Protein AF-A0A966FBR2-F1 (afdb_monomer_lite)

Secondary structure (DSSP, 8-state):
-----------------HHHHHHTT--SSEEEEEETTEEEEEE-----HHHHHHHHHHHH-SS-GGGS------S-SS---

Sequence (81 aa):
MVTREIEIVPKGDLVVGRQTLREAGLTGRLRLIVQKGEIRVVPESVLEPKKILENLAGCLGRESATEYDFQLKIGGLYEAR

Radius of gyration: 19.6 Å; chains: 1; bounding box: 42×20×53 Å

Foldseek 3Di:
DDPPDDPDDDPDDDDDDPVNCVVVVNDDDWDWDDDVPDIDIGHPPPPVVLVVLQVVVVVVHNDHSVVDPPVPCPDDPPDDD

pLDDT: mean 70.45, std 14.93, range [35.59, 90.38]

Structure (mmCIF, N/CA/C/O backbone):
data_AF-A0A966FBR2-F1
#
_entry.id   AF-A0A966FBR2-F1
#
loop_
_atom_site.group_PDB
_atom_site.id
_atom_site.type_symbol
_atom_site.label_atom_id
_atom_site.label_alt_id
_atom_site.label_comp_id
_atom_site.label_asym_id
_atom_site.label_entity_id
_atom_site.label_seq_id
_atom_site.pdbx_PDB_ins_code
_atom_site.Cartn_x
_atom_site.Cartn_y
_atom_site.Cartn_z
_atom_site.occupancy
_atom_site.B_iso_or_equiv
_atom_site.auth_seq_id
_atom_site.auth_comp_id
_atom_site.auth_asym_id
_atom_site.auth_atom_id
_atom_site.pdbx_PDB_model_num
ATOM 1 N N . MET A 1 1 ? 18.633 -2.450 26.529 1.00 42.47 1 MET A N 1
ATOM 2 C CA . MET A 1 1 ? 17.328 -1.910 26.090 1.00 42.47 1 MET A CA 1
ATOM 3 C C . MET A 1 1 ? 16.263 -2.904 26.508 1.00 42.47 1 MET A C 1
ATOM 5 O O . MET A 1 1 ? 16.412 -4.074 26.195 1.00 42.47 1 MET A O 1
ATOM 9 N N . VAL A 1 2 ? 15.270 -2.478 27.291 1.00 42.94 2 VAL A N 1
ATOM 10 C CA . VAL A 1 2 ? 14.188 -3.362 27.750 1.00 42.94 2 VAL A CA 1
ATOM 11 C C . VAL A 1 2 ? 13.112 -3.368 26.671 1.00 42.94 2 VAL A C 1
ATOM 13 O O . VAL A 1 2 ? 12.369 -2.398 26.533 1.00 42.94 2 VAL A O 1
ATOM 16 N N . THR A 1 3 ? 13.061 -4.432 25.878 1.00 49.62 3 THR A N 1
ATOM 17 C CA . THR A 1 3 ? 11.990 -4.665 24.908 1.00 49.62 3 THR A CA 1
ATOM 18 C C . THR A 1 3 ? 10.751 -5.070 25.700 1.00 49.62 3 THR A C 1
ATOM 20 O O . THR A 1 3 ? 10.682 -6.173 26.233 1.00 49.62 3 THR A O 1
ATOM 23 N N . ARG A 1 4 ? 9.801 -4.148 25.879 1.00 60.66 4 ARG A N 1
ATOM 24 C CA . ARG A 1 4 ? 8.491 -4.491 26.441 1.00 60.66 4 ARG A CA 1
ATOM 25 C C . ARG A 1 4 ? 7.688 -5.168 25.337 1.00 60.66 4 ARG A C 1
ATOM 27 O O . ARG A 1 4 ? 7.228 -4.488 24.424 1.00 60.66 4 ARG A O 1
ATOM 34 N N . GLU A 1 5 ? 7.557 -6.486 25.410 1.00 52.75 5 GLU A N 1
ATOM 35 C CA . GLU A 1 5 ? 6.584 -7.217 24.602 1.00 52.75 5 GLU A CA 1
ATOM 36 C C . GLU A 1 5 ? 5.186 -6.813 25.073 1.00 52.75 5 GLU A C 1
ATOM 38 O O . GLU A 1 5 ? 4.820 -6.994 26.234 1.00 52.75 5 GLU A O 1
ATOM 43 N N . ILE A 1 6 ? 4.437 -6.163 24.185 1.00 67.06 6 ILE A N 1
ATOM 44 C CA . ILE A 1 6 ? 3.040 -5.815 24.416 1.00 67.06 6 ILE A CA 1
ATOM 45 C C . ILE A 1 6 ? 2.230 -6.876 23.686 1.00 67.06 6 ILE A C 1
ATOM 47 O O . ILE A 1 6 ? 2.206 -6.902 22.456 1.00 67.06 6 ILE A O 1
ATOM 51 N N . GLU A 1 7 ? 1.570 -7.748 24.440 1.00 54.00 7 GLU A N 1
ATOM 52 C CA . GLU A 1 7 ? 0.555 -8.638 23.888 1.00 54.00 7 GLU A CA 1
ATOM 53 C C . GLU A 1 7 ? -0.653 -7.795 23.467 1.00 54.00 7 GLU A C 1
ATOM 55 O O . GLU A 1 7 ? -1.400 -7.263 24.292 1.00 54.00 7 GLU A O 1
ATOM 60 N N . ILE A 1 8 ? -0.817 -7.615 22.158 1.00 66.94 8 ILE A N 1
ATOM 61 C CA . ILE A 1 8 ? -1.978 -6.940 21.586 1.00 66.94 8 ILE A CA 1
ATOM 62 C C . ILE A 1 8 ? -2.992 -8.023 21.240 1.0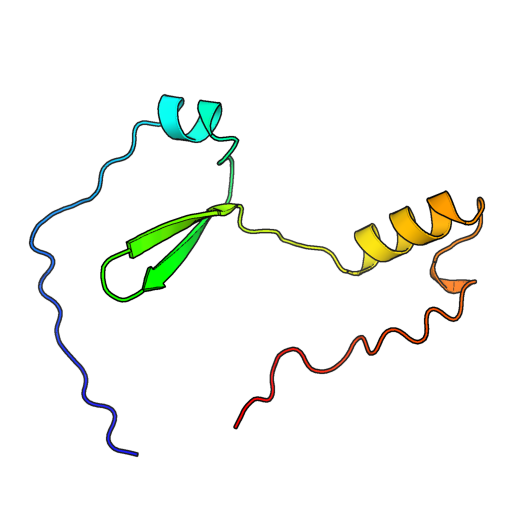0 66.94 8 ILE A C 1
ATOM 64 O O . ILE A 1 8 ? -2.826 -8.740 20.257 1.00 66.94 8 ILE A O 1
ATOM 68 N N . VAL A 1 9 ? -4.058 -8.122 22.032 1.00 71.88 9 VAL A N 1
ATOM 69 C CA . VAL A 1 9 ? -5.225 -8.934 21.675 1.00 71.88 9 VAL A CA 1
ATOM 70 C C . VAL A 1 9 ? -6.031 -8.153 20.627 1.00 71.88 9 VAL A C 1
ATOM 72 O O . VAL A 1 9 ? -6.560 -7.082 20.954 1.00 71.88 9 VAL A O 1
ATOM 75 N N . PRO A 1 10 ? -6.114 -8.615 19.365 1.00 66.25 10 PRO A N 1
ATOM 76 C CA . PRO A 1 10 ? -6.842 -7.896 18.329 1.00 66.25 10 PRO A CA 1
ATOM 77 C C . PRO A 1 10 ? -8.336 -7.869 18.670 1.00 66.25 10 PRO A C 1
ATOM 79 O O . PRO A 1 10 ? -8.957 -8.902 18.904 1.00 66.25 10 PRO A O 1
ATOM 82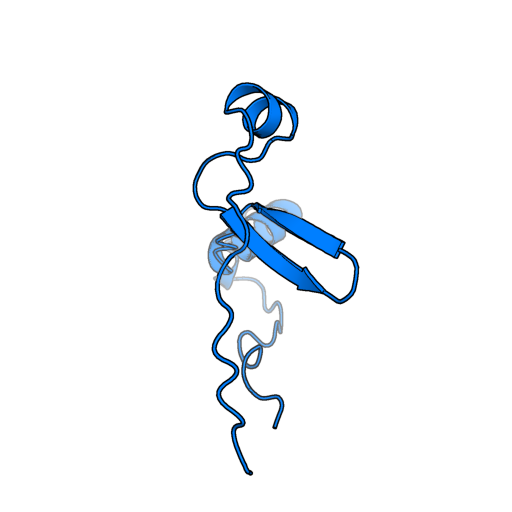 N N . LYS A 1 11 ? -8.923 -6.667 18.709 1.00 75.62 11 LYS A N 1
ATOM 83 C CA . LYS A 1 11 ? -10.362 -6.478 18.974 1.00 75.62 11 LYS A CA 1
ATOM 84 C C . LYS A 1 11 ? -11.249 -6.757 17.755 1.00 75.62 11 LYS A C 1
ATOM 86 O O . LYS A 1 11 ? -12.467 -6.781 17.896 1.00 75.62 11 LYS A O 1
ATOM 91 N N . GLY A 1 12 ? -10.657 -6.930 16.578 1.00 76.31 12 GLY A N 1
ATOM 92 C CA . GLY A 1 12 ? -11.366 -7.210 15.337 1.00 76.31 12 GLY A CA 1
ATOM 93 C C . GLY A 1 12 ? -10.456 -7.105 14.119 1.00 76.31 12 GLY A C 1
ATOM 94 O O . GLY A 1 12 ? -9.286 -6.737 14.241 1.00 76.31 12 GLY A O 1
ATOM 95 N N . ASP A 1 13 ? -11.036 -7.392 12.958 1.00 81.19 13 ASP A N 1
ATOM 96 C CA . ASP A 1 13 ? -10.351 -7.396 11.669 1.00 81.19 13 ASP A CA 1
ATOM 97 C C . ASP A 1 13 ? -10.744 -6.177 10.826 1.00 81.19 13 ASP A C 1
ATOM 99 O O . ASP A 1 13 ? -11.913 -5.786 10.769 1.00 81.19 13 ASP A O 1
ATOM 103 N N . LEU A 1 14 ? -9.771 -5.594 10.121 1.00 78.50 14 LEU A N 1
ATOM 104 C CA . LEU A 1 14 ? -10.033 -4.603 9.078 1.00 78.50 14 LEU A CA 1
ATOM 105 C C . LEU A 1 14 ? -10.174 -5.321 7.734 1.00 78.50 14 LEU A C 1
ATOM 107 O O . LEU A 1 14 ? -9.183 -5.696 7.109 1.00 78.50 14 LEU A O 1
ATOM 111 N N . VAL A 1 15 ? -11.412 -5.490 7.277 1.00 84.00 15 VAL A N 1
ATOM 112 C CA . VAL A 1 15 ? -11.705 -6.095 5.973 1.00 84.00 15 VAL A CA 1
ATOM 113 C C . VAL A 1 15 ? -11.890 -4.993 4.936 1.00 84.00 15 VAL A C 1
ATOM 115 O O . VAL A 1 15 ? -12.823 -4.197 5.022 1.00 84.00 15 VAL A O 1
ATOM 118 N N . VAL A 1 16 ? -11.011 -4.954 3.933 1.00 84.12 16 VAL A N 1
ATOM 119 C CA . VAL A 1 16 ? -11.110 -4.014 2.807 1.00 84.12 16 VAL A CA 1
ATOM 120 C C . VAL A 1 16 ? -11.560 -4.761 1.559 1.00 84.12 16 VAL A C 1
ATOM 122 O O . VAL A 1 16 ? -10.977 -5.776 1.174 1.00 84.12 16 VAL A O 1
ATOM 125 N N . GLY A 1 17 ? -12.602 -4.251 0.903 1.00 88.50 17 GLY A N 1
ATOM 126 C CA . GLY A 1 17 ? -13.115 -4.834 -0.330 1.00 88.50 17 GLY A CA 1
ATOM 127 C C . GLY A 1 17 ? -12.072 -4.815 -1.449 1.00 88.50 17 GLY A C 1
ATOM 128 O O . GLY A 1 17 ? -11.418 -3.803 -1.703 1.00 88.50 17 GLY A O 1
ATOM 129 N N . ARG A 1 18 ? -11.960 -5.925 -2.190 1.00 87.25 18 ARG A N 1
ATOM 130 C CA . ARG A 1 18 ? -11.035 -6.041 -3.333 1.00 87.25 18 ARG A CA 1
ATOM 131 C C . ARG A 1 18 ? -11.250 -4.946 -4.382 1.00 87.25 18 ARG A C 1
ATOM 133 O O . ARG A 1 18 ? -10.296 -4.501 -5.009 1.00 87.25 18 ARG A O 1
ATOM 140 N N . GLN A 1 19 ? -12.499 -4.527 -4.586 1.00 90.38 19 GLN A N 1
ATOM 141 C CA . GLN A 1 19 ? -12.829 -3.460 -5.528 1.00 90.38 19 GLN A CA 1
ATOM 142 C C . GLN A 1 19 ? -12.266 -2.106 -5.077 1.00 90.38 19 GLN A C 1
ATOM 144 O O . GLN A 1 19 ? -11.628 -1.439 -5.883 1.00 90.38 19 GLN A O 1
ATOM 149 N N . THR A 1 20 ? -12.398 -1.766 -3.793 1.00 90.38 20 THR A N 1
ATOM 150 C CA . THR A 1 20 ? -11.819 -0.552 -3.200 1.00 90.38 20 THR A CA 1
ATOM 151 C C . THR A 1 20 ? -10.300 -0.522 -3.355 1.00 90.38 20 THR A C 1
ATOM 153 O O . THR A 1 20 ? -9.740 0.492 -3.758 1.00 90.38 20 THR A O 1
ATOM 156 N N . LEU A 1 21 ? -9.626 -1.651 -3.108 1.00 88.12 21 LEU A N 1
ATOM 157 C CA . LEU A 1 21 ? -8.181 -1.764 -3.328 1.00 88.12 21 LEU A CA 1
ATOM 158 C C . LEU A 1 21 ? -7.812 -1.544 -4.801 1.00 88.12 21 LEU A C 1
ATOM 160 O O . LEU A 1 21 ? -6.872 -0.814 -5.102 1.00 88.12 21 LEU A O 1
ATOM 164 N N . ARG A 1 22 ? -8.580 -2.124 -5.731 1.00 87.69 22 ARG A N 1
ATOM 165 C CA . ARG A 1 22 ? -8.353 -1.964 -7.173 1.00 87.69 22 ARG A CA 1
ATOM 166 C C . ARG A 1 22 ? -8.547 -0.517 -7.632 1.00 87.69 22 ARG A C 1
ATOM 168 O O . ARG A 1 22 ? -7.723 -0.019 -8.388 1.00 87.69 22 ARG A O 1
ATOM 175 N N . GLU A 1 23 ? -9.613 0.141 -7.186 1.00 90.06 23 GLU A N 1
ATOM 176 C CA . GLU A 1 23 ? -9.905 1.549 -7.499 1.00 90.06 23 GLU A CA 1
ATOM 177 C C . GLU A 1 23 ? -8.830 2.491 -6.939 1.00 90.06 23 GLU A C 1
ATOM 179 O O . GLU A 1 23 ? -8.486 3.477 -7.583 1.00 90.06 23 GLU A O 1
ATOM 184 N N . ALA A 1 24 ? -8.227 2.138 -5.801 1.00 86.00 24 ALA A N 1
ATOM 185 C CA . ALA A 1 24 ? -7.094 2.851 -5.214 1.00 86.00 24 ALA A CA 1
ATOM 186 C C . ALA A 1 24 ? -5.728 2.512 -5.854 1.00 86.00 24 ALA A C 1
ATOM 188 O O . ALA A 1 24 ? -4.700 3.000 -5.387 1.00 86.00 24 ALA A O 1
ATOM 189 N N . GLY A 1 25 ? -5.676 1.650 -6.878 1.00 86.12 25 GLY A N 1
ATOM 190 C CA . GLY A 1 25 ? -4.417 1.198 -7.488 1.00 86.12 25 GLY A CA 1
ATOM 191 C C . GLY A 1 25 ? -3.554 0.314 -6.574 1.00 86.12 25 GLY A C 1
ATOM 192 O O . GLY A 1 25 ? -2.373 0.102 -6.840 1.00 86.12 25 GLY A O 1
ATOM 193 N N . LEU A 1 26 ? -4.129 -0.215 -5.492 1.00 87.25 26 LEU A N 1
ATOM 194 C CA . LEU A 1 26 ? -3.468 -1.081 -4.519 1.00 87.25 26 LEU A CA 1
ATOM 195 C C . LEU A 1 26 ? -3.620 -2.547 -4.943 1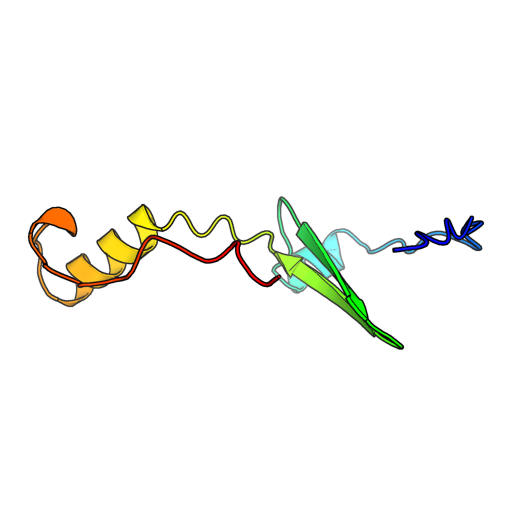.00 87.25 26 LEU A C 1
ATOM 197 O O . LEU A 1 26 ? -4.464 -3.285 -4.435 1.00 87.25 26 LEU A O 1
ATOM 201 N N . THR A 1 27 ? -2.799 -2.976 -5.899 1.00 81.69 27 THR A N 1
ATOM 202 C CA . THR A 1 27 ? -2.777 -4.360 -6.398 1.00 81.69 27 THR A CA 1
ATOM 203 C C . THR A 1 27 ? -1.471 -5.071 -6.054 1.00 81.69 27 THR A C 1
ATOM 205 O O . THR A 1 27 ? -0.404 -4.469 -6.131 1.00 81.69 27 THR A O 1
ATOM 208 N N . GLY A 1 28 ? -1.536 -6.375 -5.766 1.00 82.50 28 GLY A N 1
ATOM 209 C CA . GLY A 1 28 ? -0.351 -7.201 -5.517 1.00 82.50 28 GLY A CA 1
ATOM 210 C C . GLY A 1 28 ? 0.094 -7.177 -4.055 1.00 82.50 28 GLY A C 1
ATOM 211 O O . GLY A 1 28 ? -0.741 -7.234 -3.155 1.00 82.50 28 GLY A O 1
ATOM 212 N N . ARG A 1 29 ? 1.412 -7.149 -3.818 1.00 84.00 29 ARG A N 1
ATOM 213 C CA . ARG A 1 29 ? 1.955 -7.059 -2.458 1.00 84.00 29 ARG A CA 1
ATOM 214 C C . ARG A 1 29 ? 1.773 -5.642 -1.921 1.00 84.00 29 ARG A C 1
ATOM 216 O O . ARG A 1 29 ? 2.000 -4.664 -2.630 1.00 84.00 29 ARG A O 1
ATOM 223 N N . LEU A 1 30 ? 1.337 -5.545 -0.671 1.00 85.31 30 LEU A N 1
ATOM 224 C CA . LEU A 1 30 ? 1.023 -4.289 0.001 1.00 85.31 30 LEU A CA 1
ATOM 225 C C . LEU A 1 30 ? 1.898 -4.150 1.242 1.00 85.31 30 LEU A C 1
ATOM 227 O O . LEU A 1 30 ? 2.212 -5.137 1.906 1.00 85.31 30 LEU A O 1
ATOM 231 N N . ARG A 1 31 ? 2.253 -2.914 1.575 1.00 83.56 31 ARG A N 1
ATOM 232 C CA . ARG A 1 31 ? 2.940 -2.559 2.813 1.00 83.56 31 ARG A CA 1
ATOM 233 C C . ARG A 1 31 ? 1.986 -1.775 3.709 1.00 83.56 31 ARG A C 1
ATOM 235 O O . ARG A 1 31 ? 1.301 -0.858 3.255 1.00 83.56 31 ARG A O 1
ATOM 242 N N . LEU A 1 32 ? 1.969 -2.137 4.988 1.00 86.44 32 LEU A N 1
ATOM 243 C CA . LEU A 1 32 ? 1.202 -1.454 6.025 1.00 86.44 32 LEU A CA 1
ATOM 244 C C . LEU A 1 32 ? 2.137 -0.564 6.843 1.00 86.44 32 LEU A C 1
ATOM 246 O O . LEU A 1 32 ? 3.153 -1.030 7.355 1.00 86.44 32 LEU A O 1
ATOM 250 N N . ILE A 1 33 ? 1.792 0.715 6.963 1.00 83.88 33 ILE A N 1
ATOM 251 C CA . ILE A 1 33 ? 2.489 1.679 7.816 1.00 83.88 33 ILE A CA 1
ATOM 252 C C . ILE A 1 33 ? 1.528 2.056 8.940 1.00 83.88 33 ILE A C 1
ATOM 254 O O . ILE A 1 33 ? 0.476 2.645 8.690 1.00 83.88 33 ILE A O 1
ATOM 258 N N . VAL A 1 34 ? 1.888 1.703 10.173 1.00 84.94 34 VAL A N 1
ATOM 259 C CA . VAL A 1 34 ? 1.069 1.958 11.363 1.00 84.94 34 VAL A CA 1
ATOM 260 C C . VAL A 1 34 ? 1.686 3.110 12.149 1.00 84.94 34 VAL A C 1
ATOM 262 O O . VAL A 1 34 ? 2.835 3.028 12.581 1.00 84.94 34 VAL A O 1
ATOM 265 N N . GLN A 1 35 ? 0.924 4.187 12.325 1.00 83.19 35 GLN A N 1
ATOM 266 C CA . GLN A 1 35 ? 1.295 5.357 13.120 1.00 83.19 35 GLN A CA 1
ATOM 267 C C . GLN A 1 35 ? 0.195 5.666 14.140 1.00 83.19 35 GLN A C 1
ATOM 269 O O . GLN A 1 35 ? -0.911 5.126 14.098 1.00 83.19 35 GLN A O 1
ATOM 274 N N . LYS A 1 36 ? 0.494 6.534 15.110 1.00 84.88 36 LYS A N 1
ATOM 275 C CA . LYS A 1 36 ? -0.492 6.915 16.123 1.00 84.88 36 LYS A CA 1
ATOM 276 C C . LYS A 1 36 ? -1.666 7.643 15.454 1.00 84.88 36 LYS A C 1
ATOM 278 O O . LYS A 1 36 ? -1.505 8.768 15.001 1.00 84.88 36 LYS A O 1
ATOM 283 N N . GLY A 1 37 ? -2.840 7.011 15.453 1.00 85.50 37 GLY A N 1
ATOM 284 C CA . GLY A 1 37 ? -4.073 7.570 14.886 1.00 85.50 37 GLY A CA 1
ATOM 285 C C . GLY A 1 37 ? -4.266 7.330 13.386 1.00 85.50 37 GLY A C 1
ATOM 286 O O . GLY A 1 37 ? -5.284 7.757 12.853 1.00 85.50 37 GLY A O 1
ATOM 287 N N . GLU A 1 38 ? -3.344 6.634 12.714 1.00 86.38 38 GLU A N 1
ATOM 288 C CA . GLU A 1 38 ? -3.417 6.419 11.267 1.00 86.38 38 GLU A CA 1
ATOM 289 C C . GLU A 1 38 ? -2.844 5.052 10.859 1.00 86.38 38 GLU A C 1
ATOM 291 O O . GLU A 1 38 ? -1.780 4.634 11.322 1.00 86.38 38 GLU A O 1
ATOM 296 N N . ILE A 1 39 ? -3.536 4.368 9.943 1.00 86.06 39 ILE A N 1
ATOM 297 C CA . ILE A 1 39 ? -3.020 3.195 9.231 1.00 86.06 39 ILE A CA 1
ATOM 298 C C . ILE A 1 39 ? -2.996 3.539 7.747 1.00 86.06 39 ILE A C 1
ATOM 300 O O . ILE A 1 39 ? -4.035 3.833 7.157 1.00 86.06 39 ILE A O 1
ATOM 304 N N . ARG A 1 40 ? -1.815 3.471 7.133 1.00 87.69 40 ARG A N 1
ATOM 305 C CA . ARG A 1 40 ? -1.637 3.705 5.698 1.00 87.69 40 ARG A CA 1
ATOM 306 C C . ARG A 1 40 ? -1.338 2.389 4.999 1.00 87.69 40 ARG A C 1
ATOM 308 O O . ARG A 1 40 ? -0.401 1.681 5.366 1.00 87.69 40 ARG A O 1
ATOM 315 N N . VAL A 1 41 ? -2.122 2.090 3.970 1.00 87.81 41 VAL A N 1
ATOM 316 C CA . VAL A 1 41 ? -1.896 0.961 3.065 1.00 87.81 41 VAL A CA 1
ATOM 317 C C . VAL A 1 41 ? -1.262 1.512 1.799 1.00 87.81 41 VAL A C 1
ATOM 319 O O . VAL A 1 41 ? -1.840 2.377 1.145 1.00 87.81 41 VAL A O 1
ATOM 322 N N . VAL A 1 42 ? -0.066 1.041 1.463 1.00 87.69 42 VAL A N 1
ATOM 323 C CA . VAL A 1 42 ? 0.660 1.474 0.264 1.00 87.69 42 VAL A CA 1
ATOM 324 C C . VAL A 1 42 ? 1.059 0.260 -0.575 1.00 87.69 42 VAL A C 1
ATOM 326 O O . VAL A 1 42 ? 1.185 -0.840 -0.028 1.00 87.69 42 VAL A O 1
ATOM 329 N N . PRO A 1 43 ? 1.273 0.416 -1.893 1.00 85.00 43 PRO A N 1
ATOM 330 C CA . PRO A 1 43 ? 1.868 -0.645 -2.691 1.00 85.00 43 PRO A CA 1
ATOM 331 C C . PRO A 1 43 ? 3.222 -1.032 -2.095 1.00 85.00 43 PRO A C 1
ATOM 333 O O . PRO A 1 43 ? 4.005 -0.161 -1.704 1.00 85.00 43 PRO A O 1
ATOM 336 N N . GLU A 1 44 ? 3.527 -2.328 -2.037 1.00 80.06 44 GLU A N 1
ATOM 337 C CA . GLU A 1 44 ? 4.896 -2.758 -1.787 1.00 80.06 44 GLU A CA 1
ATOM 338 C C . GLU A 1 44 ? 5.705 -2.439 -3.044 1.00 80.06 44 GLU A C 1
ATOM 340 O O . GLU A 1 44 ? 5.762 -3.207 -4.004 1.00 80.06 44 GLU A O 1
ATOM 345 N N . SER A 1 45 ? 6.288 -1.245 -3.065 1.00 66.56 45 SER A N 1
ATOM 346 C CA . SER A 1 45 ? 7.180 -0.841 -4.131 1.00 66.56 45 SER A CA 1
ATOM 347 C C . SER A 1 45 ? 8.453 -1.677 -4.015 1.00 66.56 45 SER A C 1
ATOM 349 O O . SER A 1 45 ? 9.374 -1.330 -3.271 1.00 66.56 45 SER A O 1
ATOM 351 N N . VAL A 1 46 ? 8.513 -2.781 -4.761 1.00 58.50 46 VAL A N 1
ATOM 352 C CA . VAL A 1 46 ? 9.786 -3.386 -5.155 1.00 58.50 46 VAL A CA 1
ATOM 353 C C . VAL A 1 46 ? 10.394 -2.424 -6.171 1.00 58.50 46 VAL A C 1
ATOM 355 O O . VAL A 1 46 ? 10.297 -2.603 -7.383 1.00 58.50 46 VAL A O 1
ATOM 358 N N . LEU A 1 47 ? 10.915 -1.306 -5.670 1.00 56.84 47 LEU A N 1
ATOM 359 C CA . LEU A 1 47 ? 11.762 -0.424 -6.449 1.00 56.84 47 LEU A CA 1
ATOM 360 C C . LEU A 1 47 ? 13.034 -1.219 -6.694 1.00 56.84 47 LEU A C 1
ATOM 362 O O . LEU A 1 47 ? 13.935 -1.198 -5.865 1.00 56.84 47 LEU A O 1
ATOM 366 N N . GLU A 1 48 ? 13.063 -1.980 -7.787 1.00 61.12 48 GLU A N 1
ATOM 367 C CA . GLU A 1 48 ? 14.288 -2.571 -8.307 1.00 61.12 48 GLU A CA 1
ATOM 368 C C . GLU A 1 48 ? 15.198 -1.395 -8.663 1.00 61.12 48 GLU A C 1
ATOM 370 O O . GLU A 1 48 ? 14.930 -0.712 -9.659 1.00 61.12 48 GLU A O 1
ATOM 375 N N . PRO A 1 49 ? 16.241 -1.103 -7.864 1.00 65.06 49 PRO A N 1
ATOM 376 C CA . PRO A 1 49 ? 17.043 0.103 -8.053 1.00 65.06 49 PRO A CA 1
ATOM 377 C C . PRO A 1 49 ? 17.617 0.153 -9.471 1.00 65.06 49 PRO A C 1
ATOM 379 O O . PRO A 1 49 ? 17.659 1.205 -10.098 1.00 65.06 49 PRO A O 1
ATOM 382 N N . LYS A 1 50 ? 17.930 -1.025 -10.021 1.00 62.94 50 LYS A N 1
ATOM 383 C CA . LYS A 1 50 ? 18.372 -1.224 -11.398 1.00 62.94 50 LYS A CA 1
ATOM 384 C C . LYS A 1 50 ? 17.375 -0.707 -12.444 1.00 62.94 50 LYS A C 1
ATOM 386 O O . LYS A 1 50 ? 17.775 0.011 -13.348 1.00 62.94 50 LYS A O 1
ATOM 391 N N . LYS A 1 51 ? 16.081 -0.998 -12.293 1.00 68.44 51 LYS A N 1
ATOM 392 C CA . LYS A 1 51 ? 15.042 -0.570 -13.244 1.00 68.44 51 LYS A CA 1
ATOM 393 C C . LYS A 1 51 ? 14.829 0.946 -13.225 1.00 68.44 51 LYS A C 1
ATOM 395 O O . LYS A 1 51 ? 14.527 1.552 -14.247 1.00 68.44 51 LYS A O 1
ATOM 400 N N . ILE A 1 52 ? 14.992 1.568 -12.059 1.00 72.44 52 ILE A N 1
ATOM 401 C CA . ILE A 1 52 ? 14.932 3.029 -11.926 1.00 72.44 52 ILE A CA 1
ATOM 402 C C . ILE A 1 52 ? 16.131 3.666 -12.618 1.00 72.44 52 ILE A C 1
ATOM 404 O O . ILE A 1 52 ? 15.958 4.617 -13.372 1.00 72.44 52 ILE A O 1
ATOM 408 N N . LEU A 1 53 ? 17.325 3.122 -12.388 1.00 70.69 53 LEU A N 1
ATOM 409 C CA . LEU A 1 53 ? 18.549 3.590 -13.029 1.00 70.69 53 LEU A CA 1
ATOM 410 C C . LEU A 1 53 ? 18.472 3.466 -14.553 1.00 70.69 53 LEU A C 1
ATOM 412 O O . LEU A 1 53 ? 18.812 4.413 -15.251 1.00 70.69 53 LEU A O 1
ATOM 416 N N . GLU A 1 54 ? 17.961 2.348 -15.071 1.00 71.69 54 GLU A N 1
ATOM 417 C CA . GLU A 1 54 ? 17.740 2.147 -16.511 1.00 71.69 54 GLU A CA 1
ATOM 418 C C . GLU A 1 54 ? 16.746 3.161 -17.092 1.00 71.69 54 GLU A C 1
ATOM 420 O O . GLU A 1 54 ? 17.009 3.746 -18.139 1.00 71.69 54 GLU A O 1
ATOM 425 N N . ASN A 1 55 ? 15.639 3.440 -16.397 1.00 71.50 55 ASN A N 1
ATOM 426 C CA . ASN A 1 55 ? 14.685 4.460 -16.838 1.00 71.50 55 ASN A CA 1
ATOM 427 C C . ASN A 1 55 ? 15.296 5.870 -16.829 1.00 71.50 55 ASN A C 1
ATOM 429 O O . ASN A 1 55 ? 15.037 6.654 -17.737 1.00 71.50 55 ASN A O 1
ATOM 433 N N . LEU A 1 56 ? 16.100 6.203 -15.814 1.00 72.44 56 LEU A N 1
ATOM 434 C CA . LEU A 1 56 ? 16.782 7.497 -15.724 1.00 72.44 56 LEU A CA 1
ATOM 435 C C . LEU A 1 56 ? 17.831 7.656 -16.831 1.00 72.44 56 LEU A C 1
ATOM 437 O O . LEU A 1 56 ? 17.878 8.706 -17.468 1.00 72.44 56 LEU A O 1
ATOM 441 N N . ALA A 1 57 ? 18.613 6.610 -17.099 1.00 71.19 57 ALA A N 1
ATOM 442 C CA . ALA A 1 57 ? 19.558 6.560 -18.212 1.00 71.19 57 ALA A CA 1
ATOM 443 C C . ALA A 1 57 ? 18.845 6.730 -19.562 1.00 71.19 57 ALA A C 1
ATOM 445 O O . ALA A 1 57 ? 19.253 7.558 -20.371 1.00 71.19 57 ALA A O 1
ATOM 446 N N . GLY A 1 58 ? 17.709 6.050 -19.749 1.00 67.06 58 GLY A N 1
ATOM 447 C CA . GLY A 1 58 ? 16.862 6.167 -20.940 1.00 67.06 58 GLY A CA 1
ATOM 448 C C . GLY A 1 58 ? 16.295 7.573 -21.190 1.00 67.06 58 GLY A C 1
ATOM 449 O O . GLY A 1 58 ? 16.004 7.932 -22.329 1.00 67.06 58 GLY A O 1
ATOM 450 N N . CYS A 1 59 ? 16.139 8.387 -20.143 1.00 71.81 59 CYS A N 1
ATOM 451 C CA . CYS A 1 59 ? 15.738 9.791 -20.269 1.00 71.81 59 CYS A CA 1
ATOM 452 C C . CYS A 1 59 ? 16.905 10.719 -20.649 1.00 71.81 59 CYS A C 1
ATOM 454 O O . CYS A 1 59 ? 16.664 11.798 -21.190 1.00 71.81 59 CYS A O 1
ATOM 456 N N . LEU A 1 60 ? 18.147 10.325 -20.350 1.00 68.75 60 LEU A N 1
ATOM 457 C CA . LEU A 1 60 ? 19.369 11.082 -20.651 1.00 68.75 60 LEU A CA 1
ATOM 458 C C . LEU A 1 60 ? 19.974 10.701 -22.011 1.00 68.75 60 LEU A C 1
ATOM 460 O O . LEU A 1 60 ? 20.691 11.501 -22.609 1.00 68.75 60 LEU A O 1
ATOM 464 N N . GLY A 1 61 ? 19.646 9.514 -22.520 1.00 68.31 61 GLY A N 1
ATOM 465 C CA . GLY A 1 61 ? 20.155 8.982 -23.776 1.00 68.31 61 GLY A CA 1
ATOM 466 C C . GLY A 1 61 ? 19.651 7.564 -24.040 1.00 68.31 61 GLY A C 1
ATOM 467 O O . GLY A 1 61 ? 18.699 7.095 -23.430 1.00 68.31 61 GLY A O 1
ATOM 468 N N . ARG A 1 62 ? 20.275 6.860 -24.989 1.00 69.44 62 ARG A N 1
ATOM 469 C CA . ARG A 1 62 ? 19.979 5.436 -25.275 1.00 69.44 62 ARG A CA 1
ATOM 470 C C . ARG A 1 62 ? 20.968 4.474 -24.611 1.00 69.44 62 ARG A C 1
ATOM 472 O O . ARG A 1 62 ? 20.912 3.274 -24.861 1.00 69.44 62 ARG A O 1
ATOM 479 N N . GLU A 1 63 ? 21.893 5.023 -23.840 1.00 68.44 63 GLU A N 1
ATOM 480 C CA . GLU A 1 63 ? 23.008 4.319 -23.219 1.00 68.44 63 GLU A CA 1
ATOM 481 C C . GLU A 1 63 ? 22.545 3.581 -21.959 1.00 68.44 63 GLU A C 1
ATOM 483 O O . GLU A 1 63 ? 21.520 3.906 -21.348 1.00 68.44 63 GLU A O 1
ATOM 488 N N . SER A 1 64 ? 23.292 2.547 -21.578 1.00 65.12 64 SER A N 1
ATOM 489 C CA . SER A 1 64 ? 22.992 1.769 -20.374 1.00 65.12 64 SER A CA 1
ATOM 490 C C . SER A 1 64 ? 23.224 2.610 -19.119 1.00 65.12 64 SER A C 1
ATOM 492 O O . SER A 1 64 ? 24.127 3.441 -19.067 1.00 65.12 64 SER A O 1
ATOM 494 N N . ALA A 1 65 ? 22.494 2.321 -18.040 1.00 64.25 65 ALA A N 1
ATOM 495 C CA . ALA A 1 65 ? 22.743 2.956 -16.747 1.00 64.25 65 ALA A CA 1
ATOM 496 C C . ALA A 1 65 ? 24.165 2.733 -16.201 1.00 64.25 65 ALA A C 1
ATOM 498 O O . ALA A 1 65 ? 24.626 3.504 -15.367 1.00 64.25 65 ALA A O 1
ATOM 499 N N . THR A 1 66 ? 24.862 1.693 -16.665 1.00 66.94 66 THR A N 1
ATOM 500 C CA . THR A 1 66 ? 26.267 1.419 -16.321 1.00 66.94 66 THR A CA 1
ATOM 501 C C . THR A 1 66 ? 27.260 2.362 -16.997 1.00 66.94 66 THR A C 1
ATOM 503 O O . THR A 1 66 ? 28.414 2.399 -16.588 1.00 66.94 66 THR A 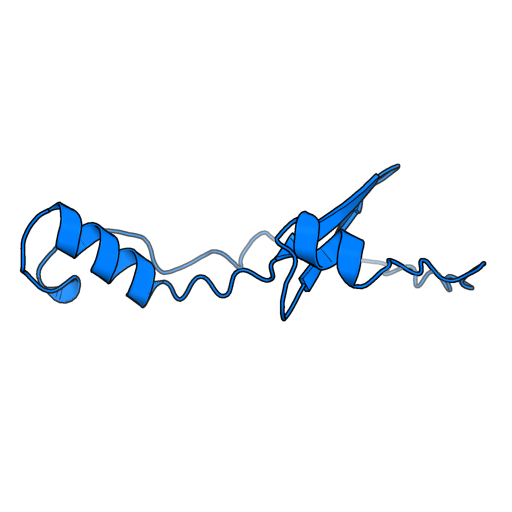O 1
ATOM 506 N N . GLU A 1 67 ? 26.842 3.075 -18.045 1.00 63.50 67 GLU A N 1
ATOM 507 C CA . GLU A 1 67 ? 27.684 4.022 -18.791 1.00 63.50 67 GLU A CA 1
ATOM 508 C C . GLU A 1 67 ? 27.643 5.432 -18.187 1.00 63.50 67 GLU A C 1
ATOM 510 O O . GLU A 1 67 ? 28.499 6.261 -18.486 1.00 63.50 67 GLU A O 1
ATOM 515 N N . TYR A 1 68 ? 26.701 5.684 -17.275 1.00 62.69 68 TYR A N 1
ATOM 516 C CA . TYR A 1 68 ? 26.590 6.931 -16.530 1.00 62.69 68 TYR A CA 1
ATOM 517 C C . TYR A 1 68 ? 27.151 6.765 -15.114 1.00 62.69 68 TYR A C 1
ATOM 519 O O . TYR A 1 68 ? 26.712 5.902 -14.349 1.00 62.69 68 TYR A O 1
ATOM 527 N N . ASP A 1 69 ? 28.075 7.643 -14.718 1.00 65.31 69 ASP A N 1
ATOM 528 C CA . ASP A 1 69 ? 28.491 7.766 -13.318 1.00 65.31 69 ASP A CA 1
ATOM 529 C C . ASP A 1 69 ? 27.425 8.543 -12.536 1.00 65.31 69 ASP A C 1
ATOM 531 O O . ASP A 1 69 ? 27.540 9.742 -12.288 1.00 65.31 69 ASP A O 1
ATOM 535 N N . PHE A 1 70 ? 26.337 7.864 -12.170 1.00 64.62 70 PHE A N 1
ATOM 536 C CA . PHE A 1 70 ? 25.267 8.493 -11.399 1.00 64.62 70 PHE A CA 1
ATOM 537 C C . PHE A 1 70 ? 25.708 8.917 -9.987 1.00 64.62 70 PHE A C 1
ATOM 539 O O . PHE A 1 70 ? 24.944 9.613 -9.320 1.00 64.62 70 PHE A O 1
ATOM 546 N N . GLN A 1 71 ? 26.876 8.469 -9.495 1.00 59.12 71 GLN A N 1
ATOM 547 C CA . GLN A 1 71 ? 27.359 8.674 -8.116 1.00 59.12 71 GLN A CA 1
ATOM 548 C C . GLN A 1 71 ? 26.291 8.431 -7.039 1.00 59.12 71 GLN A C 1
ATOM 550 O O . GLN A 1 71 ? 26.356 8.952 -5.921 1.00 59.12 71 GLN A O 1
ATOM 555 N N . LEU A 1 72 ? 25.276 7.627 -7.360 1.00 56.22 72 LEU A N 1
ATOM 556 C CA . LEU A 1 72 ? 24.225 7.297 -6.425 1.00 56.22 72 LEU A CA 1
ATOM 557 C C . LEU A 1 72 ? 24.863 6.368 -5.408 1.00 56.22 72 LEU A C 1
ATOM 559 O O . LEU A 1 72 ? 25.361 5.298 -5.755 1.00 56.22 72 LEU A O 1
ATOM 563 N N . LYS A 1 73 ? 24.876 6.789 -4.142 1.00 45.16 73 LYS A N 1
ATOM 564 C CA . LYS A 1 73 ? 25.253 5.925 -3.026 1.00 45.16 73 LYS A CA 1
ATOM 565 C C . LYS A 1 73 ? 24.235 4.787 -2.942 1.00 45.16 73 LYS A C 1
ATOM 567 O O . LYS A 1 73 ? 23.275 4.851 -2.178 1.00 45.16 73 LYS A O 1
ATOM 572 N N . ILE A 1 74 ? 24.426 3.743 -3.746 1.00 52.75 74 ILE A N 1
ATOM 573 C CA . ILE A 1 74 ? 23.722 2.466 -3.623 1.00 52.75 74 ILE A CA 1
ATOM 574 C C . ILE A 1 74 ? 24.341 1.757 -2.414 1.00 52.75 74 ILE A C 1
ATOM 576 O O . ILE A 1 74 ? 25.128 0.827 -2.533 1.00 52.75 74 ILE A O 1
ATOM 580 N N . GLY A 1 75 ? 24.078 2.290 -1.227 1.00 44.66 75 GLY A N 1
ATOM 581 C CA . GLY A 1 75 ? 24.692 1.835 0.009 1.00 44.66 75 GLY A CA 1
ATOM 582 C C . GLY A 1 75 ? 24.261 2.715 1.169 1.00 44.66 75 GLY A C 1
ATOM 583 O O . GLY A 1 75 ? 24.741 3.837 1.302 1.00 44.66 75 GLY A O 1
ATOM 584 N N . GLY A 1 76 ? 23.351 2.189 1.994 1.00 40.06 76 GLY A N 1
ATOM 585 C CA . GLY A 1 76 ? 23.002 2.774 3.291 1.00 40.06 76 GLY A CA 1
ATOM 586 C C . GLY A 1 76 ? 21.546 3.211 3.467 1.00 40.06 76 GLY A C 1
ATOM 587 O O . GLY A 1 76 ? 21.309 4.292 3.987 1.00 40.06 76 GLY A O 1
ATOM 588 N N . LEU A 1 77 ? 20.555 2.395 3.080 1.00 46.47 77 LEU A N 1
ATOM 589 C CA . LEU A 1 77 ? 19.184 2.544 3.616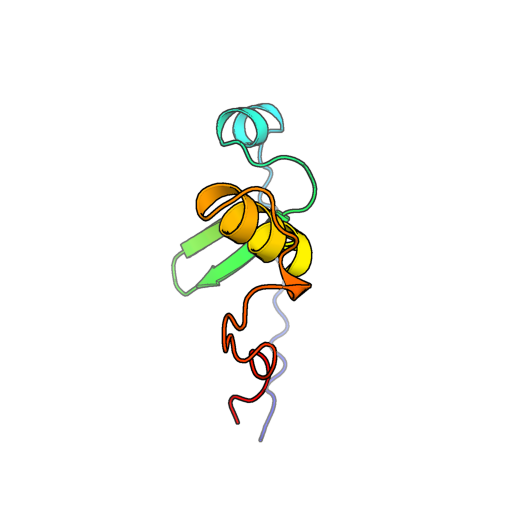 1.00 46.47 77 LEU A CA 1
ATOM 590 C C . LEU A 1 77 ? 18.937 1.703 4.886 1.00 46.47 77 LEU A C 1
ATOM 592 O O . LEU A 1 77 ? 17.834 1.713 5.422 1.00 46.47 77 LEU A O 1
ATOM 596 N N . TYR A 1 78 ? 19.965 1.025 5.406 1.00 46.22 78 TYR A N 1
ATOM 597 C CA . TYR A 1 78 ? 19.930 0.316 6.685 1.00 46.22 78 TYR A CA 1
ATOM 598 C C . TYR A 1 78 ? 21.198 0.613 7.478 1.00 46.22 78 TYR A C 1
ATOM 600 O O . TYR A 1 78 ? 22.133 -0.168 7.432 1.00 46.22 78 TYR A O 1
ATOM 608 N N . GLU A 1 79 ? 21.235 1.753 8.164 1.00 40.97 79 GLU A N 1
ATOM 609 C CA . GLU A 1 79 ? 22.041 1.964 9.375 1.00 40.97 79 GLU A CA 1
ATOM 610 C C . GLU A 1 79 ? 21.628 3.303 10.012 1.00 40.97 79 GLU A C 1
ATOM 612 O O . GLU A 1 79 ? 22.305 4.319 9.910 1.00 40.97 79 GL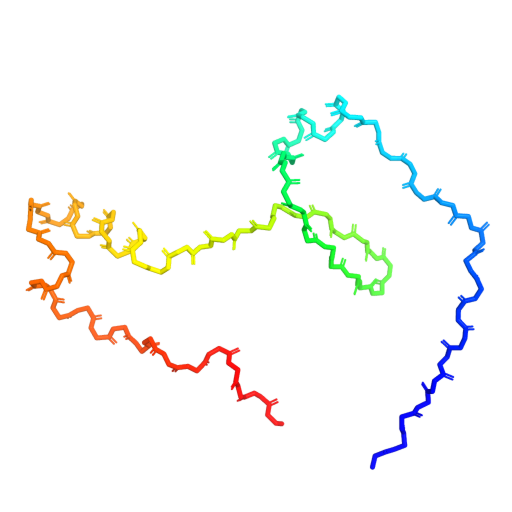U A O 1
ATOM 617 N N . ALA A 1 80 ? 20.460 3.310 10.655 1.00 40.88 80 ALA A N 1
ATOM 618 C CA . ALA A 1 80 ? 20.182 4.252 11.732 1.00 40.88 80 ALA A CA 1
ATOM 619 C C . ALA A 1 80 ? 20.294 3.453 13.036 1.00 40.88 80 ALA A C 1
ATOM 621 O O . ALA A 1 80 ? 19.432 2.622 13.328 1.00 40.88 80 ALA A O 1
ATOM 622 N N . ARG A 1 81 ? 21.415 3.635 13.740 1.00 35.59 81 ARG A N 1
ATOM 623 C CA . ARG A 1 81 ? 21.554 3.288 15.159 1.00 35.59 81 ARG A CA 1
ATOM 624 C C . ARG A 1 81 ? 21.020 4.429 16.011 1.00 35.59 81 ARG A C 1
ATOM 626 O O . ARG A 1 81 ? 21.206 5.590 15.588 1.00 35.59 81 ARG A O 1
#